Protein AF-A0A974YG45-F1 (afdb_monomer)

Near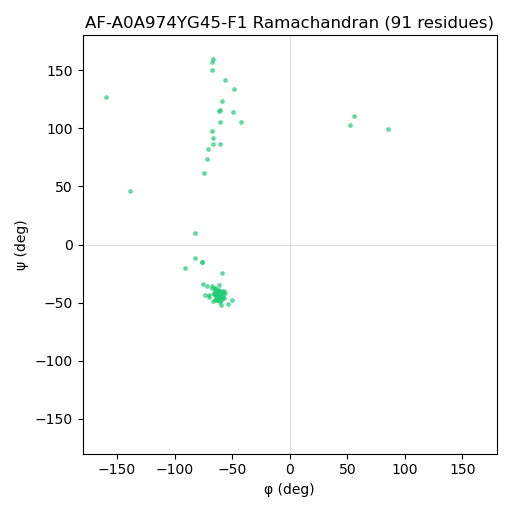est PDB structures (foldseek):
  5lpn-assembly1_B  TM=7.156E-01  e=1.376E+00  Homo sapiens
  5n6x-assembly1_A  TM=6.575E-01  e=1.143E+00  Legionella pneumophila
  6fbv-assembly1_D  TM=6.348E-01  e=1.074E+00  Mycobacterium tuberculosis H37Rv
  4l8i-assembly1_A  TM=7.170E-01  e=4.199E+00  synthetic construct
  4jlr-assembly2_C  TM=8.819E-01  e=6.895E+00  unclassified

Solvent-accessible surface area (backbone atoms only — not comparable to full-atom values): 5692 Å² total; per-residue (Å²): 134,88,79,85,88,79,83,79,76,69,79,76,72,76,81,65,78,76,83,62,62,83,63,52,60,60,51,51,51,51,46,53,51,54,49,51,52,53,52,50,52,46,55,51,55,46,51,55,50,71,74,45,94,65,58,67,73,57,40,54,56,50,45,53,52,51,52,51,53,44,52,62,67,44,48,64,47,55,54,50,50,53,53,50,52,50,53,52,50,64,76,69,109

Sequence (93 aa):
MSTTSGQSVRPALGNTPRVYPPDLQPLLQSILAALADIDFVHESEVAIVRDSDADEWLKQTVIRRLEERHRERRAPYVRQLAAVEERIRALAA

Structure (mmCIF, N/CA/C/O backbone):
data_AF-A0A974YG45-F1
#
_entry.id   AF-A0A974YG45-F1
#
loop_
_atom_site.group_PDB
_atom_site.id
_atom_site.type_symbol
_atom_site.label_atom_id
_atom_site.label_alt_id
_atom_site.label_comp_id
_atom_site.label_asym_id
_atom_site.label_entity_id
_atom_site.label_seq_id
_atom_site.pdbx_PDB_ins_code
_atom_site.Cartn_x
_atom_site.Cartn_y
_atom_site.Cartn_z
_atom_site.occupancy
_atom_site.B_iso_or_equiv
_atom_site.auth_seq_id
_atom_site.auth_comp_id
_atom_site.auth_asym_id
_atom_site.auth_atom_id
_atom_site.pdbx_PDB_model_num
ATOM 1 N N . MET A 1 1 ? 56.626 -32.531 1.196 1.00 37.16 1 MET A N 1
ATOM 2 C CA . MET A 1 1 ? 55.402 -33.241 1.628 1.00 37.16 1 MET A CA 1
ATOM 3 C C . MET A 1 1 ? 54.317 -32.176 1.737 1.00 37.16 1 MET A C 1
ATOM 5 O O . MET A 1 1 ? 54.454 -31.304 2.578 1.00 37.16 1 MET A O 1
ATOM 9 N N . SER A 1 2 ? 53.536 -31.948 0.675 1.00 41.22 2 SER A N 1
ATOM 10 C CA . SER A 1 2 ? 52.164 -32.480 0.484 1.00 41.22 2 SER A CA 1
ATOM 11 C C . SER A 1 2 ? 51.268 -32.090 1.666 1.00 41.22 2 SER A C 1
ATOM 13 O O . SER A 1 2 ? 51.501 -32.562 2.769 1.00 41.22 2 SER A O 1
ATOM 15 N N . THR A 1 3 ? 50.281 -31.207 1.523 1.00 46.12 3 THR A N 1
ATOM 16 C CA . THR A 1 3 ? 49.055 -31.367 0.712 1.00 46.12 3 THR A CA 1
ATOM 17 C C . THR A 1 3 ? 48.451 -29.977 0.413 1.00 46.12 3 THR A C 1
ATOM 19 O O . THR A 1 3 ? 48.482 -29.094 1.259 1.00 46.12 3 THR A O 1
ATOM 22 N N . THR A 1 4 ? 48.183 -29.634 -0.854 1.00 44.16 4 THR A N 1
ATOM 23 C CA . THR A 1 4 ? 46.883 -29.736 -1.562 1.00 44.16 4 THR A CA 1
ATOM 24 C C . THR A 1 4 ? 45.733 -29.062 -0.795 1.00 44.16 4 THR A C 1
ATOM 26 O O . THR A 1 4 ? 45.352 -29.490 0.283 1.00 44.16 4 THR A O 1
ATOM 29 N N . SER A 1 5 ? 45.313 -27.873 -1.221 1.00 44.09 5 SER A N 1
ATOM 30 C CA . SER A 1 5 ? 44.272 -27.640 -2.236 1.00 44.09 5 SER A CA 1
ATOM 31 C C . SER A 1 5 ? 42.871 -27.653 -1.624 1.00 44.09 5 SER A C 1
ATOM 33 O O . SER A 1 5 ? 42.272 -28.691 -1.372 1.00 44.09 5 SER A O 1
ATOM 35 N N . GLY A 1 6 ? 42.369 -26.444 -1.394 1.00 40.72 6 GLY A N 1
ATOM 36 C CA . GLY A 1 6 ? 40.983 -26.138 -1.062 1.00 40.72 6 GLY A CA 1
ATOM 37 C C . GLY A 1 6 ? 40.566 -24.882 -1.817 1.00 40.72 6 GLY A C 1
ATOM 38 O O . GLY A 1 6 ? 40.040 -23.941 -1.230 1.00 40.72 6 GLY A O 1
ATOM 39 N N . GLN A 1 7 ? 40.893 -24.827 -3.112 1.00 44.28 7 GLN A N 1
ATOM 40 C CA . GLN A 1 7 ? 40.388 -23.807 -4.021 1.00 44.28 7 GLN A CA 1
ATOM 41 C C . GLN A 1 7 ? 38.884 -24.045 -4.162 1.00 44.28 7 GLN A C 1
ATOM 43 O O . GLN A 1 7 ? 38.429 -24.855 -4.964 1.00 44.28 7 GLN A O 1
ATOM 48 N N . SER A 1 8 ? 38.119 -23.379 -3.300 1.00 42.00 8 SER A N 1
ATOM 49 C CA . SER A 1 8 ? 36.665 -23.349 -3.356 1.00 42.00 8 SER A CA 1
ATOM 50 C C . SER A 1 8 ? 36.268 -22.509 -4.566 1.00 42.00 8 SER A C 1
ATOM 52 O O . SER A 1 8 ? 36.038 -21.302 -4.478 1.00 42.00 8 SER A O 1
ATOM 54 N N . VAL A 1 9 ? 36.275 -23.146 -5.737 1.00 47.41 9 VAL A N 1
ATOM 55 C CA . VAL A 1 9 ? 35.661 -22.625 -6.956 1.00 47.41 9 VAL A CA 1
ATOM 56 C C . VAL A 1 9 ? 34.159 -22.614 -6.696 1.00 47.41 9 VAL A C 1
ATOM 58 O O . VAL A 1 9 ? 33.441 -23.571 -6.975 1.00 47.41 9 VAL A O 1
ATOM 61 N N . ARG A 1 10 ? 33.672 -21.526 -6.090 1.00 56.34 10 ARG A N 1
ATOM 62 C CA . ARG A 1 10 ? 32.249 -21.195 -6.164 1.00 56.34 10 ARG A CA 1
ATOM 63 C C . ARG A 1 10 ? 31.960 -21.060 -7.658 1.00 56.34 10 ARG A C 1
ATOM 65 O O . ARG A 1 10 ? 32.656 -20.273 -8.307 1.00 56.34 10 ARG A O 1
ATOM 72 N N . PRO A 1 11 ? 31.003 -21.807 -8.232 1.00 44.53 11 PRO A N 1
ATOM 73 C CA . PRO A 1 11 ? 30.617 -21.541 -9.600 1.00 44.53 11 PRO A CA 1
ATOM 74 C C . PRO A 1 11 ? 30.100 -20.106 -9.594 1.00 44.53 11 PRO A C 1
ATOM 76 O O . PRO A 1 11 ? 29.144 -19.784 -8.884 1.00 44.53 11 PRO A O 1
ATOM 79 N N . ALA A 1 12 ? 30.793 -19.227 -10.315 1.00 51.22 12 ALA A N 1
ATOM 80 C CA . ALA A 1 12 ? 30.248 -17.950 -10.717 1.00 51.22 12 ALA A CA 1
ATOM 81 C C . ALA A 1 12 ? 29.030 -18.286 -11.579 1.00 51.22 12 ALA A C 1
ATOM 83 O O . ALA A 1 12 ? 29.142 -18.474 -12.788 1.00 51.22 12 ALA A O 1
ATOM 84 N N . LEU A 1 13 ? 27.883 -18.476 -10.921 1.00 51.81 13 LEU A N 1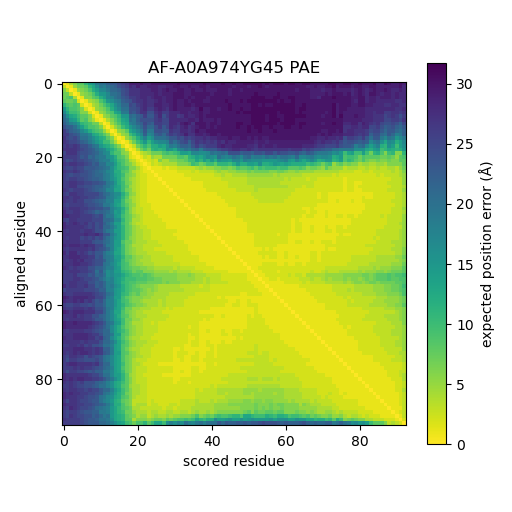
ATOM 85 C CA . LEU A 1 13 ? 26.577 -18.497 -11.554 1.00 51.81 13 LEU A CA 1
ATOM 86 C C . LEU A 1 13 ? 26.554 -17.250 -12.424 1.00 51.81 13 LEU A C 1
ATOM 88 O O . LEU A 1 13 ? 26.732 -16.147 -11.908 1.00 51.81 13 LEU A O 1
ATOM 92 N N . GLY A 1 14 ? 26.502 -17.475 -13.735 1.00 43.31 14 GLY A N 1
ATOM 93 C CA . GLY A 1 14 ? 26.855 -16.508 -14.757 1.00 43.31 14 GLY A CA 1
ATOM 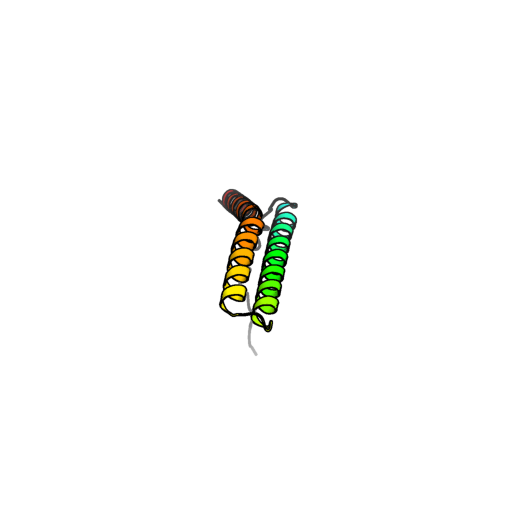94 C C . GLY A 1 14 ? 26.325 -15.120 -14.440 1.00 43.31 14 GLY A C 1
ATOM 95 O O . GLY A 1 14 ? 25.145 -14.837 -14.615 1.00 43.31 14 GLY A O 1
ATOM 96 N N . ASN A 1 15 ? 27.233 -14.238 -14.028 1.00 50.94 15 ASN A N 1
ATOM 97 C CA . ASN A 1 15 ? 27.020 -12.804 -14.078 1.00 50.94 15 ASN A CA 1
ATOM 98 C C . ASN A 1 15 ? 27.154 -12.374 -15.542 1.00 50.94 15 ASN A C 1
ATOM 100 O O . ASN A 1 15 ? 28.058 -11.626 -15.905 1.00 50.94 15 ASN A O 1
ATOM 104 N N . THR A 1 16 ? 26.289 -12.896 -16.414 1.00 50.69 16 THR A N 1
ATOM 105 C CA . THR A 1 16 ? 25.943 -12.151 -17.617 1.00 50.69 16 THR A CA 1
ATOM 106 C C . THR A 1 16 ? 25.310 -10.870 -17.093 1.00 50.69 16 THR A C 1
ATOM 108 O O . THR A 1 16 ? 24.276 -10.974 -16.422 1.00 50.69 16 THR A O 1
ATOM 111 N N . PRO A 1 17 ? 25.909 -9.685 -17.309 1.00 52.88 17 PRO A N 1
ATOM 112 C CA . PRO A 1 17 ? 25.240 -8.448 -16.972 1.00 52.88 17 PRO A CA 1
ATOM 113 C C . PRO A 1 17 ? 23.989 -8.462 -17.833 1.00 52.88 17 PRO A C 1
ATOM 115 O O . PRO A 1 17 ? 24.064 -8.352 -19.055 1.00 52.88 17 PRO A O 1
ATOM 118 N N . ARG A 1 18 ? 22.841 -8.729 -17.219 1.00 57.03 18 ARG A N 1
ATOM 119 C CA . ARG A 1 18 ? 21.569 -8.613 -17.907 1.00 57.03 18 ARG A CA 1
ATOM 120 C C . ARG A 1 18 ? 21.448 -7.117 -18.132 1.00 57.03 18 ARG A C 1
ATOM 122 O O . ARG A 1 18 ? 21.211 -6.376 -17.181 1.00 57.03 18 ARG A O 1
ATOM 129 N N . VAL A 1 19 ? 21.811 -6.675 -19.337 1.00 63.47 19 VAL A N 1
ATOM 130 C CA . VAL A 1 19 ? 21.854 -5.262 -19.723 1.00 63.47 19 VAL A CA 1
ATOM 131 C C . VAL A 1 19 ? 20.408 -4.805 -19.835 1.00 63.47 19 VAL A C 1
ATOM 133 O O . VAL A 1 19 ? 19.832 -4.698 -20.912 1.00 63.47 19 VAL A O 1
ATOM 136 N N . TYR A 1 20 ? 19.770 -4.639 -18.683 1.00 66.06 20 TYR A N 1
ATOM 137 C CA . TYR A 1 20 ? 18.486 -3.991 -18.603 1.00 66.06 20 TYR A CA 1
ATOM 138 C C . TYR A 1 20 ? 18.678 -2.520 -18.964 1.00 66.06 20 TYR A C 1
ATOM 140 O O . TYR A 1 20 ? 19.742 -1.954 -18.694 1.00 66.06 20 TYR A O 1
ATOM 148 N N . PRO A 1 21 ? 17.655 -1.878 -19.544 1.00 77.94 21 PRO A N 1
ATOM 149 C CA . PRO A 1 21 ? 17.647 -0.435 -19.683 1.00 77.94 21 PRO A CA 1
ATOM 150 C C . PRO A 1 21 ? 18.003 0.211 -18.336 1.00 77.94 21 PRO A C 1
ATOM 152 O O . PRO A 1 21 ? 17.445 -0.207 -17.315 1.00 77.94 21 PRO A O 1
ATOM 155 N N . PRO A 1 22 ? 18.905 1.207 -18.312 1.00 79.12 22 PRO A N 1
ATOM 156 C CA . PRO A 1 22 ? 19.401 1.796 -17.066 1.00 79.12 22 PRO A CA 1
ATOM 157 C C . PRO A 1 22 ? 18.273 2.387 -16.208 1.00 79.12 22 PRO A C 1
ATOM 159 O O . PRO A 1 22 ? 18.375 2.414 -14.986 1.00 79.12 22 PRO A O 1
ATOM 162 N N . ASP A 1 23 ? 17.160 2.765 -16.837 1.00 84.00 23 ASP A N 1
ATOM 163 C CA . ASP A 1 23 ? 15.995 3.358 -16.178 1.00 84.00 23 ASP A CA 1
ATOM 164 C C . ASP A 1 23 ? 15.050 2.320 -15.552 1.00 84.00 23 ASP A C 1
ATOM 166 O O . ASP A 1 23 ? 14.160 2.669 -14.776 1.00 84.00 23 ASP A O 1
ATOM 170 N N . LEU A 1 24 ? 15.224 1.030 -15.863 1.00 87.62 24 LEU A N 1
ATOM 171 C CA . LEU A 1 24 ? 14.309 -0.024 -15.424 1.00 87.62 24 LEU A CA 1
ATOM 172 C C . LEU A 1 24 ? 14.407 -0.284 -13.919 1.00 87.62 24 LEU A C 1
ATOM 174 O O . LEU A 1 24 ? 13.388 -0.431 -13.246 1.00 87.62 24 LEU A O 1
ATOM 178 N N . GLN A 1 25 ? 15.631 -0.334 -13.392 1.00 87.56 25 GLN A N 1
ATOM 179 C CA . GLN A 1 25 ? 15.862 -0.549 -11.968 1.00 87.56 25 GLN A CA 1
ATOM 180 C C . GLN A 1 25 ? 15.366 0.642 -11.123 1.00 87.56 25 GLN A C 1
ATOM 182 O O . GLN A 1 25 ? 14.613 0.392 -10.181 1.00 87.56 25 GLN A O 1
ATOM 187 N N . PRO A 1 26 ? 15.693 1.912 -11.444 1.00 91.94 26 PRO A N 1
ATOM 188 C CA . PRO A 1 26 ? 15.120 3.070 -10.756 1.00 91.94 26 PRO A CA 1
ATOM 189 C C . PRO A 1 26 ? 13.588 3.107 -10.794 1.00 91.94 26 PRO A C 1
ATOM 191 O O . PRO A 1 26 ? 12.959 3.372 -9.770 1.00 91.94 26 PRO A O 1
ATOM 194 N N . LEU A 1 27 ? 12.978 2.786 -11.941 1.00 93.12 27 LEU A N 1
ATOM 195 C CA . LEU A 1 27 ? 11.521 2.731 -12.079 1.00 93.12 27 LEU A CA 1
ATOM 196 C C . LEU A 1 27 ? 10.901 1.668 -11.163 1.00 93.12 27 LEU A C 1
ATOM 198 O O . LEU A 1 27 ? 9.949 1.960 -10.441 1.00 93.12 27 LEU A O 1
ATOM 202 N N . LEU A 1 28 ? 11.455 0.452 -11.158 1.00 94.25 28 LEU A N 1
ATOM 203 C CA . LEU A 1 28 ? 10.984 -0.626 -10.290 1.00 94.25 28 LEU A CA 1
ATOM 204 C C . LEU A 1 28 ? 11.071 -0.228 -8.812 1.00 94.25 28 LEU A C 1
ATOM 206 O O . LEU A 1 28 ? 10.108 -0.404 -8.071 1.00 94.25 28 LEU A O 1
ATOM 210 N N . GLN A 1 29 ? 12.200 0.348 -8.390 1.00 94.56 29 GLN A N 1
ATOM 211 C CA . GLN A 1 29 ? 12.379 0.802 -7.010 1.00 94.56 29 GLN A CA 1
ATOM 212 C C . GLN A 1 29 ? 11.387 1.906 -6.635 1.00 94.56 29 GLN A C 1
ATOM 214 O O . GLN A 1 29 ? 10.826 1.867 -5.545 1.00 94.56 29 GLN A O 1
ATOM 219 N N . SER A 1 30 ? 11.109 2.849 -7.539 1.00 96.94 30 SER A N 1
ATOM 220 C CA . SER A 1 30 ? 10.108 3.895 -7.306 1.00 96.94 30 SER A CA 1
ATOM 221 C C . SER A 1 30 ? 8.700 3.321 -7.110 1.00 96.94 30 SER A C 1
ATOM 223 O O . SER A 1 30 ? 8.004 3.724 -6.178 1.00 96.94 30 SER A O 1
ATOM 225 N N . ILE A 1 31 ? 8.295 2.346 -7.932 1.00 97.50 31 ILE A N 1
ATOM 226 C CA . ILE A 1 31 ? 6.987 1.683 -7.809 1.00 97.50 31 ILE A CA 1
ATOM 227 C C . ILE A 1 31 ? 6.891 0.916 -6.486 1.00 97.50 31 ILE A C 1
ATOM 229 O O . ILE A 1 31 ? 5.890 1.031 -5.779 1.00 97.50 31 ILE A O 1
ATOM 233 N N . LEU A 1 32 ? 7.928 0.153 -6.133 1.00 97.62 32 LEU A N 1
ATOM 234 C CA . LEU A 1 32 ? 7.964 -0.616 -4.888 1.00 97.62 32 LEU A CA 1
ATOM 235 C C . LEU A 1 32 ? 7.965 0.292 -3.653 1.00 97.62 32 LEU A C 1
ATOM 237 O O . LEU A 1 32 ? 7.252 0.005 -2.696 1.00 97.62 32 LEU A O 1
ATOM 241 N N . ALA A 1 33 ? 8.704 1.403 -3.685 1.00 98.25 33 ALA A N 1
ATOM 242 C CA . ALA A 1 33 ? 8.708 2.386 -2.606 1.00 98.25 33 ALA A CA 1
ATOM 243 C C . ALA A 1 33 ? 7.325 3.027 -2.419 1.00 98.25 33 ALA A C 1
ATOM 245 O O . ALA A 1 33 ? 6.851 3.138 -1.293 1.00 98.25 33 ALA A O 1
ATOM 246 N N . ALA A 1 34 ? 6.646 3.390 -3.513 1.00 98.31 34 ALA A N 1
ATOM 247 C CA . ALA A 1 34 ? 5.289 3.929 -3.447 1.00 98.31 34 ALA A CA 1
ATOM 248 C C . ALA A 1 34 ? 4.284 2.910 -2.882 1.00 98.31 34 ALA A C 1
ATOM 250 O O . ALA A 1 34 ? 3.422 3.273 -2.085 1.00 98.31 34 ALA A O 1
ATOM 251 N N . LEU A 1 35 ? 4.400 1.632 -3.262 1.00 98.44 35 LEU A N 1
ATOM 252 C CA . LEU A 1 35 ? 3.578 0.557 -2.697 1.00 98.44 35 LEU A CA 1
ATOM 253 C C . LEU A 1 35 ? 3.829 0.383 -1.195 1.00 98.44 35 LEU A C 1
ATOM 255 O O . LEU A 1 35 ? 2.869 0.321 -0.434 1.00 98.44 35 LEU A O 1
ATOM 259 N N . ALA A 1 36 ? 5.094 0.363 -0.772 1.00 98.31 36 ALA A N 1
ATOM 260 C CA . ALA A 1 36 ? 5.461 0.225 0.633 1.00 98.31 36 ALA A CA 1
ATOM 261 C C . ALA A 1 36 ? 4.941 1.391 1.490 1.00 98.31 36 ALA A C 1
ATOM 263 O O . ALA A 1 36 ? 4.437 1.158 2.584 1.00 98.31 36 ALA A O 1
ATOM 264 N N . ASP A 1 37 ? 5.005 2.627 0.986 1.00 98.56 37 ASP A N 1
ATOM 265 C CA . ASP A 1 37 ? 4.440 3.798 1.669 1.00 98.56 37 ASP A CA 1
ATOM 266 C C . ASP A 1 37 ? 2.914 3.682 1.831 1.00 98.56 37 ASP A C 1
ATOM 268 O O . ASP A 1 37 ? 2.373 3.891 2.917 1.00 98.56 37 ASP A O 1
ATOM 272 N N . ILE A 1 38 ? 2.206 3.275 0.771 1.00 98.31 38 ILE A N 1
ATOM 273 C CA . ILE A 1 38 ? 0.751 3.062 0.811 1.00 98.31 38 ILE A CA 1
ATOM 274 C C . ILE A 1 38 ? 0.374 1.968 1.817 1.00 98.31 38 ILE A C 1
ATOM 276 O O . ILE A 1 38 ? -0.578 2.155 2.581 1.00 98.31 38 ILE A O 1
ATOM 280 N N . ASP A 1 39 ? 1.099 0.849 1.803 1.00 98.62 39 ASP A N 1
ATOM 281 C CA . ASP A 1 39 ? 0.870 -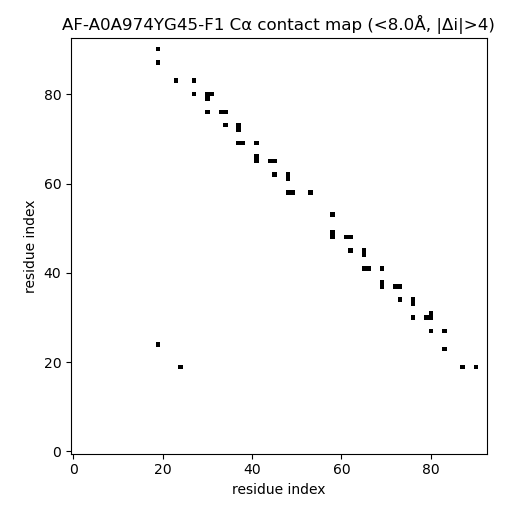0.287 2.695 1.00 98.62 39 ASP A CA 1
ATOM 282 C C . ASP A 1 39 ? 1.132 0.126 4.161 1.00 98.62 39 ASP A C 1
ATOM 284 O O . ASP A 1 39 ? 0.268 -0.071 5.016 1.00 98.62 39 ASP A O 1
ATOM 288 N N . PHE A 1 40 ? 2.235 0.832 4.434 1.00 98.62 40 PHE A N 1
ATOM 289 C CA . PHE A 1 40 ? 2.574 1.331 5.772 1.00 98.62 40 PHE A CA 1
ATOM 290 C C . PHE A 1 40 ? 1.540 2.321 6.329 1.00 98.62 40 PHE A C 1
ATOM 292 O O . PHE A 1 40 ? 1.133 2.224 7.492 1.00 98.62 40 PHE A O 1
ATOM 299 N N . VAL A 1 41 ? 1.089 3.276 5.508 1.00 98.38 41 VAL A N 1
ATOM 300 C CA . VAL A 1 41 ? 0.061 4.245 5.916 1.00 98.38 41 VAL A CA 1
ATOM 301 C C . VAL A 1 41 ? -1.246 3.532 6.250 1.00 98.38 41 VAL A C 1
ATOM 303 O O . VAL A 1 41 ? -1.854 3.841 7.272 1.00 98.38 41 VAL A O 1
ATOM 306 N N . HIS A 1 42 ? -1.670 2.564 5.435 1.00 98.56 42 HIS A N 1
ATOM 307 C CA . HIS A 1 42 ? -2.896 1.812 5.695 1.00 98.56 42 HIS A CA 1
ATOM 308 C C . HIS A 1 42 ? -2.820 1.012 7.001 1.00 98.56 42 HIS A C 1
ATOM 310 O O . HIS A 1 42 ? -3.736 1.097 7.820 1.00 98.56 42 HIS A O 1
ATOM 316 N N . GLU A 1 43 ? -1.727 0.278 7.222 1.00 98.69 43 GLU A N 1
ATOM 317 C CA . GLU A 1 43 ? -1.511 -0.481 8.459 1.00 98.69 43 GLU A CA 1
ATOM 318 C C . GLU A 1 43 ? -1.555 0.431 9.690 1.00 98.69 43 GLU A C 1
ATOM 320 O O . GLU A 1 43 ? -2.206 0.106 10.686 1.00 98.69 43 GLU A O 1
ATOM 325 N N . SER A 1 44 ? -0.937 1.609 9.586 1.00 98.50 44 SER A N 1
ATOM 326 C CA . SER A 1 44 ? -0.942 2.623 10.642 1.00 98.50 44 SER A CA 1
ATOM 327 C C . SER A 1 44 ? -2.349 3.173 10.910 1.00 98.50 44 SER A C 1
ATOM 329 O O . SER A 1 44 ? -2.778 3.227 12.061 1.00 98.50 44 SER A O 1
ATOM 331 N N . GLU A 1 45 ? -3.100 3.545 9.867 1.00 98.31 45 GLU A N 1
ATOM 332 C CA . GLU A 1 45 ? -4.481 4.035 9.992 1.00 98.31 45 GLU A CA 1
ATOM 333 C C . GLU A 1 45 ? -5.397 2.971 10.632 1.00 98.31 45 GLU A C 1
ATOM 335 O O . GLU A 1 45 ? -6.191 3.285 11.521 1.00 98.31 45 GLU A O 1
ATOM 340 N N . VAL A 1 46 ? -5.263 1.699 10.239 1.00 98.50 46 VAL A N 1
ATOM 341 C CA . VAL A 1 46 ? -6.031 0.587 10.827 1.00 98.50 46 VAL A CA 1
ATOM 342 C C . VAL A 1 46 ? -5.659 0.362 12.291 1.00 98.50 46 VAL A C 1
ATOM 344 O O . VAL A 1 46 ? -6.552 0.155 13.115 1.00 98.50 46 VAL A O 1
ATOM 347 N N . ALA A 1 47 ? -4.369 0.411 12.635 1.00 98.50 47 ALA A N 1
ATOM 348 C CA . ALA A 1 47 ? -3.909 0.263 14.013 1.00 98.50 47 ALA A CA 1
ATOM 349 C C . ALA A 1 47 ? -4.495 1.352 14.926 1.00 98.50 47 ALA A C 1
ATOM 351 O O . ALA A 1 47 ? -5.039 1.029 15.980 1.00 98.50 47 ALA A O 1
ATOM 352 N N . ILE A 1 48 ? -4.484 2.613 14.478 1.00 98.44 48 ILE A N 1
ATOM 353 C CA . ILE A 1 48 ? -5.072 3.748 15.208 1.00 98.44 48 ILE A CA 1
ATOM 354 C C . ILE A 1 48 ? -6.569 3.529 15.463 1.00 98.44 48 ILE A C 1
ATOM 356 O O . ILE A 1 48 ? -7.055 3.745 16.571 1.00 98.44 48 ILE A O 1
ATOM 360 N N . VAL A 1 49 ? -7.322 3.081 14.453 1.00 98.31 49 VAL A N 1
ATOM 361 C CA . VAL A 1 49 ? -8.764 2.836 14.614 1.00 98.31 49 VAL A CA 1
ATOM 362 C C . VAL A 1 49 ? -9.026 1.694 15.594 1.00 98.31 49 VAL A C 1
ATOM 364 O O . VAL A 1 49 ? -9.925 1.801 16.432 1.00 98.31 49 VAL A O 1
ATOM 367 N N . ARG A 1 50 ? -8.241 0.614 15.522 1.00 97.69 50 ARG A N 1
ATOM 368 C CA . ARG A 1 50 ? -8.381 -0.537 16.426 1.00 97.69 50 ARG A CA 1
ATOM 369 C C . ARG A 1 50 ? -8.133 -0.163 17.886 1.00 97.69 50 ARG A C 1
ATOM 371 O O . ARG A 1 50 ? -8.890 -0.623 18.739 1.00 97.69 50 ARG A O 1
ATOM 378 N N . ASP A 1 51 ? -7.136 0.680 18.137 1.00 98.12 51 ASP A N 1
ATOM 379 C CA . ASP A 1 51 ? -6.731 1.121 19.478 1.00 98.12 51 ASP A CA 1
ATOM 380 C C . ASP A 1 51 ? -7.668 2.174 20.103 1.00 98.12 51 ASP A C 1
ATOM 382 O O . ASP A 1 51 ? -7.640 2.400 21.304 1.00 98.12 51 ASP A O 1
ATOM 386 N N . SER A 1 52 ? -8.538 2.809 19.310 1.00 97.44 52 SER A N 1
ATOM 387 C CA . SER A 1 52 ? -9.461 3.838 19.816 1.00 97.44 52 SER A CA 1
ATOM 388 C C . SER A 1 52 ? -10.535 3.298 20.779 1.00 97.44 52 SER A C 1
ATOM 390 O O . SER A 1 52 ? -10.911 2.132 20.714 1.00 97.44 52 SER A O 1
ATOM 392 N N . ASP A 1 53 ? -11.136 4.164 21.600 1.00 97.75 53 ASP A N 1
ATOM 393 C CA . ASP A 1 53 ? -12.258 3.805 22.494 1.00 97.75 53 ASP A CA 1
ATOM 394 C C . ASP A 1 53 ? -13.637 3.794 21.797 1.00 97.75 53 ASP A C 1
ATOM 396 O O . ASP A 1 53 ? -14.680 3.735 22.447 1.00 97.75 53 ASP A O 1
ATOM 400 N N . ALA A 1 54 ? -13.674 3.892 20.464 1.00 96.62 54 ALA A N 1
ATOM 401 C CA . ALA A 1 54 ? -14.920 3.919 19.704 1.00 96.62 54 ALA A CA 1
ATOM 402 C C . ALA A 1 54 ? -15.672 2.577 19.757 1.00 96.62 54 ALA A C 1
ATOM 404 O O . ALA A 1 54 ? -15.074 1.511 19.916 1.00 96.62 54 ALA A O 1
ATOM 405 N N . ASP A 1 55 ? -16.985 2.623 19.525 1.00 97.94 55 ASP A N 1
ATOM 406 C CA . ASP A 1 55 ? -17.794 1.413 19.401 1.00 97.94 55 ASP A CA 1
ATOM 407 C C . ASP A 1 55 ? -17.261 0.479 18.305 1.00 97.94 55 ASP A C 1
ATOM 409 O O . ASP A 1 55 ? -16.906 0.911 17.203 1.00 97.94 55 ASP A O 1
ATOM 413 N N . GLU A 1 56 ? -17.307 -0.828 18.561 1.00 97.38 56 GLU A N 1
ATOM 414 C CA . GLU A 1 56 ? -16.764 -1.835 17.642 1.00 97.38 56 GLU A CA 1
ATOM 415 C C . GLU A 1 56 ? -17.420 -1.778 16.251 1.00 97.38 56 GLU A C 1
ATOM 417 O O . GLU A 1 56 ? -16.742 -1.852 15.228 1.00 97.38 56 GLU A O 1
ATOM 422 N N . TRP A 1 57 ? -18.737 -1.556 16.181 1.00 97.31 57 TRP A N 1
ATOM 423 C CA . TRP A 1 57 ? -19.446 -1.425 14.900 1.00 97.31 57 TRP A CA 1
ATOM 424 C C . TRP A 1 57 ? -18.938 -0.227 14.075 1.00 97.31 57 TRP A C 1
ATOM 426 O O . TRP A 1 57 ? -18.855 -0.292 12.841 1.00 97.31 57 TRP A O 1
ATOM 436 N N . LEU A 1 58 ? -18.566 0.863 14.753 1.00 97.81 58 LEU A N 1
ATOM 437 C CA . LEU A 1 58 ? -18.032 2.063 14.126 1.00 97.81 58 LEU A CA 1
ATOM 438 C C . LEU A 1 58 ? -16.596 1.820 13.654 1.00 97.81 58 LEU A C 1
ATOM 440 O O . LEU A 1 58 ? -16.282 2.144 12.506 1.00 97.81 58 LEU A O 1
ATOM 444 N N . LYS A 1 59 ? -15.759 1.170 14.476 1.00 98.31 59 LYS A N 1
ATOM 445 C CA . LYS A 1 59 ? -14.404 0.746 14.085 1.00 98.31 59 LYS A CA 1
ATOM 446 C C . LYS A 1 59 ? -14.428 -0.084 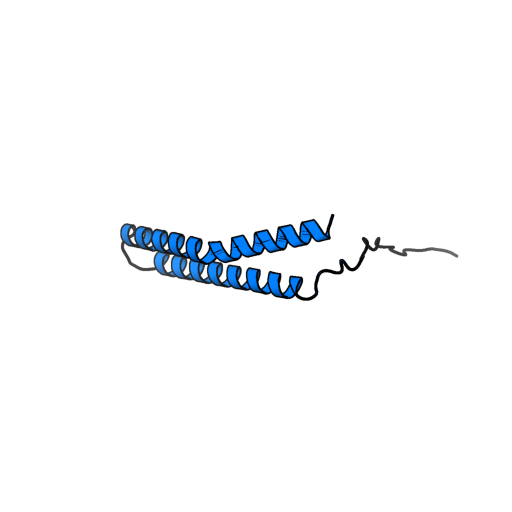12.808 1.00 98.31 59 LYS A C 1
ATOM 448 O O . LYS A 1 59 ? -13.749 0.263 11.845 1.00 98.31 59 LYS A O 1
ATOM 453 N N . GLN A 1 60 ? -15.264 -1.122 12.756 1.00 98.25 60 GLN A N 1
ATOM 454 C CA . GLN A 1 60 ? -15.377 -1.992 11.581 1.00 98.25 60 GLN A CA 1
ATOM 455 C C . GLN A 1 60 ? -15.837 -1.228 10.334 1.00 98.25 60 GLN A C 1
ATOM 457 O O . GLN A 1 60 ? -15.323 -1.437 9.234 1.00 98.25 60 GLN A O 1
ATOM 462 N N . THR A 1 61 ? -16.766 -0.283 10.500 1.00 98.19 61 THR A N 1
ATOM 463 C CA . THR A 1 61 ? -17.229 0.565 9.393 1.00 98.19 61 THR A CA 1
ATOM 464 C C . THR A 1 61 ? -16.099 1.425 8.829 1.00 98.19 61 THR A C 1
ATOM 466 O O . THR A 1 61 ? -15.980 1.555 7.608 1.00 98.19 61 THR A O 1
ATOM 469 N N . VAL A 1 62 ? -15.271 2.008 9.698 1.00 98.38 62 VAL A N 1
ATOM 470 C CA . VAL A 1 62 ? -14.124 2.828 9.293 1.00 98.38 62 VAL A CA 1
ATOM 471 C C . VAL A 1 62 ? -13.030 1.966 8.665 1.00 98.38 62 VAL A C 1
ATOM 473 O O . VAL A 1 62 ? -12.554 2.313 7.587 1.00 98.38 62 VAL A O 1
ATOM 476 N N . ILE A 1 63 ? -12.686 0.820 9.262 1.00 98.56 63 ILE A N 1
ATOM 477 C CA . ILE A 1 63 ? -11.672 -0.106 8.730 1.00 98.56 63 ILE A CA 1
ATOM 478 C C . ILE A 1 63 ? -12.028 -0.544 7.308 1.00 98.56 63 ILE A C 1
ATOM 480 O O . ILE A 1 63 ? -11.191 -0.432 6.418 1.00 98.56 63 ILE A O 1
ATOM 484 N N . ARG A 1 64 ? -13.285 -0.918 7.041 1.00 98.56 64 ARG A N 1
ATOM 485 C CA . ARG A 1 64 ? -13.721 -1.278 5.682 1.00 98.56 64 ARG A CA 1
ATOM 486 C C . ARG A 1 64 ? -13.488 -0.153 4.666 1.00 98.56 64 ARG A C 1
ATOM 488 O O . ARG A 1 64 ? -13.062 -0.407 3.543 1.00 98.56 64 ARG A O 1
ATOM 495 N N . ARG A 1 65 ? -13.736 1.104 5.054 1.00 98.38 65 ARG A N 1
ATOM 496 C CA . ARG A 1 65 ? -13.463 2.264 4.184 1.00 98.38 65 ARG A CA 1
ATOM 497 C C . ARG A 1 65 ? -11.964 2.463 3.957 1.00 98.38 65 ARG A C 1
ATOM 499 O O . ARG A 1 65 ? -11.558 2.822 2.854 1.00 98.38 65 ARG A O 1
ATOM 506 N N . LEU A 1 66 ? -11.139 2.225 4.979 1.00 98.56 66 LEU A N 1
ATOM 507 C CA . LEU A 1 66 ? -9.680 2.265 4.851 1.00 98.56 66 LEU A CA 1
ATOM 508 C C . LEU A 1 66 ? -9.172 1.175 3.899 1.00 98.56 66 LEU A C 1
ATOM 510 O O . LEU A 1 66 ? -8.304 1.457 3.079 1.00 98.56 66 LEU A O 1
ATOM 514 N N . GLU A 1 67 ? -9.737 -0.032 3.951 1.00 98.56 67 GLU A N 1
ATOM 515 C CA . GLU A 1 67 ? -9.415 -1.135 3.033 1.00 98.56 67 GLU A CA 1
ATOM 516 C C . GLU A 1 67 ? -9.813 -0.827 1.582 1.00 98.56 67 GLU A C 1
ATOM 518 O O . GLU A 1 67 ? -9.069 -1.127 0.648 1.00 98.56 67 GLU A O 1
ATOM 523 N N . GLU A 1 68 ? -10.986 -0.225 1.363 1.00 98.56 68 GLU A N 1
ATOM 524 C CA . GLU A 1 68 ? -11.421 0.238 0.037 1.00 98.56 68 GLU A CA 1
ATOM 525 C C . GLU A 1 68 ? -10.446 1.274 -0.529 1.00 98.56 68 GLU A C 1
ATOM 527 O O . GLU A 1 68 ? -9.888 1.078 -1.613 1.00 98.56 68 GLU A O 1
ATOM 532 N N . ARG A 1 69 ? -10.149 2.319 0.249 1.00 98.38 69 ARG A N 1
ATOM 533 C CA . ARG A 1 69 ? -9.198 3.370 -0.134 1.00 98.38 69 ARG A CA 1
ATOM 534 C C . ARG A 1 69 ? -7.794 2.817 -0.383 1.00 98.38 69 ARG A C 1
ATOM 536 O O . ARG A 1 69 ? -7.122 3.253 -1.317 1.00 98.38 69 ARG A O 1
ATOM 543 N N . HIS A 1 70 ? -7.329 1.877 0.439 1.00 98.50 70 HIS A N 1
ATOM 544 C CA . HIS A 1 70 ? -6.031 1.221 0.262 1.00 98.50 70 HIS A CA 1
ATOM 545 C C . HIS A 1 70 ? -5.967 0.482 -1.073 1.00 98.50 70 HIS A C 1
ATOM 547 O O . HIS A 1 70 ? -5.058 0.738 -1.866 1.00 98.50 70 HIS A O 1
ATOM 553 N N . ARG A 1 71 ? -6.978 -0.340 -1.386 1.00 98.44 71 ARG A N 1
ATOM 554 C CA . ARG A 1 71 ? -7.070 -1.044 -2.674 1.00 98.44 71 ARG A CA 1
ATOM 555 C C . ARG A 1 71 ? -7.065 -0.083 -3.859 1.00 98.44 71 ARG A C 1
ATOM 557 O O . ARG A 1 71 ? -6.329 -0.313 -4.820 1.00 98.44 71 ARG A O 1
ATOM 564 N N . GLU A 1 72 ? -7.837 0.997 -3.788 1.00 98.38 72 GLU A N 1
ATOM 565 C CA . GLU A 1 72 ? -7.898 2.017 -4.841 1.00 98.38 72 GLU A CA 1
ATOM 566 C C . GLU A 1 72 ? -6.544 2.698 -5.069 1.00 98.38 72 GLU A C 1
ATOM 568 O O . GLU A 1 72 ? -6.089 2.804 -6.211 1.00 98.38 72 GLU A O 1
ATOM 573 N N . ARG A 1 73 ? -5.863 3.102 -3.988 1.00 98.12 73 ARG A N 1
ATOM 574 C CA . ARG A 1 73 ? -4.535 3.734 -4.052 1.00 98.12 73 ARG A CA 1
ATOM 575 C C . ARG A 1 73 ? -3.467 2.782 -4.584 1.00 98.12 73 ARG A C 1
ATOM 577 O O . ARG A 1 73 ? -2.596 3.210 -5.336 1.00 98.12 73 ARG A O 1
ATOM 584 N N . ARG A 1 74 ? -3.537 1.498 -4.224 1.00 98.19 74 ARG A N 1
ATOM 585 C CA . ARG A 1 74 ? -2.555 0.470 -4.599 1.00 98.19 74 ARG A CA 1
ATOM 586 C C . ARG A 1 74 ? -2.697 0.018 -6.057 1.00 98.19 74 ARG A C 1
ATOM 588 O O . ARG A 1 74 ? -1.700 -0.267 -6.722 1.00 98.19 74 ARG A O 1
ATOM 595 N N . ALA A 1 75 ? -3.923 -0.012 -6.583 1.00 98.31 75 ALA A N 1
ATOM 596 C CA . ALA A 1 75 ? -4.249 -0.522 -7.917 1.00 98.31 75 ALA A CA 1
ATOM 597 C C . ALA A 1 75 ? -3.394 0.027 -9.085 1.00 98.31 75 ALA A C 1
ATOM 599 O O . ALA A 1 75 ? -2.935 -0.783 -9.896 1.00 98.31 75 ALA A O 1
ATOM 600 N N . PRO A 1 76 ? -3.157 1.348 -9.237 1.00 98.31 76 PRO A N 1
ATOM 601 C CA . PRO A 1 76 ? -2.336 1.856 -10.337 1.00 98.31 76 PRO A CA 1
ATOM 602 C C . PRO A 1 76 ? -0.889 1.351 -10.284 1.00 98.31 76 PRO A C 1
ATOM 604 O O . PRO A 1 76 ? -0.350 0.972 -11.322 1.00 98.31 76 PRO A O 1
ATOM 607 N N . TYR A 1 77 ? -0.283 1.282 -9.100 1.00 98.06 77 TYR A N 1
ATOM 608 C CA . TYR A 1 77 ? 1.101 0.835 -8.933 1.00 98.06 77 TYR A CA 1
ATOM 609 C C . TYR A 1 77 ? 1.253 -0.668 -9.161 1.00 98.06 77 TYR A C 1
ATOM 611 O O . TYR A 1 77 ? 2.221 -1.093 -9.782 1.00 98.06 77 TYR A O 1
ATOM 619 N N . VAL A 1 78 ? 0.261 -1.472 -8.765 1.00 98.00 78 VAL A N 1
ATOM 620 C CA . VAL A 1 78 ? 0.230 -2.911 -9.084 1.00 98.00 78 VAL A CA 1
ATOM 621 C C . VAL A 1 78 ? 0.177 -3.140 -10.596 1.00 98.00 78 VAL A C 1
ATOM 623 O O . VAL A 1 78 ? 0.898 -3.990 -11.115 1.00 98.00 78 VAL A O 1
ATOM 626 N N . ARG A 1 79 ? -0.623 -2.355 -11.333 1.00 98.06 79 ARG A N 1
ATOM 627 C CA . ARG A 1 79 ? -0.651 -2.434 -12.804 1.00 98.06 79 ARG A CA 1
ATOM 628 C C . ARG A 1 79 ? 0.687 -2.037 -13.430 1.00 98.06 79 ARG A C 1
ATOM 630 O O . ARG A 1 79 ? 1.128 -2.686 -14.374 1.00 98.06 79 ARG A O 1
ATOM 637 N N . GLN A 1 80 ? 1.331 -0.990 -12.914 1.00 96.9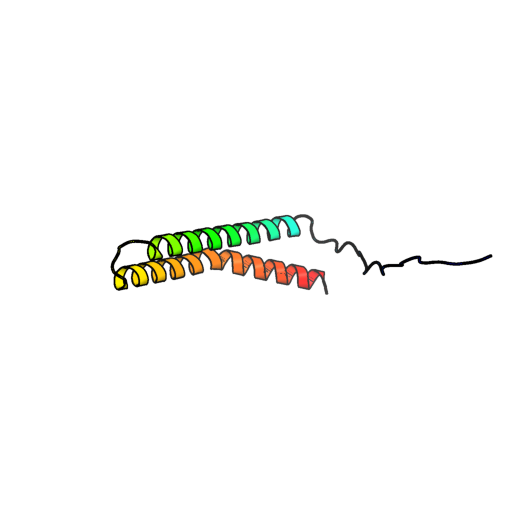4 80 GLN A N 1
ATOM 638 C CA . GLN A 1 80 ? 2.657 -0.576 -13.382 1.00 96.94 80 GLN A CA 1
ATOM 639 C C . GLN A 1 80 ? 3.717 -1.645 -13.095 1.00 96.94 80 GLN A C 1
ATOM 641 O O . GLN A 1 80 ? 4.529 -1.936 -13.970 1.00 96.94 80 GLN A O 1
ATOM 646 N N . LEU A 1 81 ? 3.674 -2.271 -11.916 1.00 96.50 81 LEU A N 1
ATOM 647 C CA . LEU A 1 81 ? 4.576 -3.359 -11.546 1.00 96.50 81 LEU A CA 1
ATOM 648 C C . LEU A 1 81 ? 4.439 -4.546 -12.508 1.00 96.50 81 LEU A C 1
ATOM 650 O O . LEU A 1 81 ? 5.440 -4.989 -13.062 1.00 96.50 81 LEU A O 1
ATOM 654 N N . ALA A 1 82 ? 3.208 -4.980 -12.795 1.00 96.38 82 ALA A N 1
ATOM 655 C CA . ALA A 1 82 ? 2.952 -6.053 -13.757 1.00 96.38 82 ALA A CA 1
ATOM 656 C C . ALA A 1 82 ? 3.508 -5.724 -15.158 1.00 96.38 82 ALA A C 1
ATOM 658 O O . ALA A 1 82 ? 4.126 -6.571 -15.799 1.00 96.38 82 ALA A O 1
ATOM 659 N N . ALA A 1 83 ? 3.357 -4.479 -15.624 1.00 94.81 83 ALA A N 1
ATOM 660 C CA . ALA A 1 83 ? 3.915 -4.049 -16.908 1.00 94.81 83 ALA A CA 1
ATOM 661 C C . ALA A 1 83 ? 5.457 -4.074 -16.927 1.00 94.81 83 ALA A C 1
ATOM 663 O O . ALA A 1 83 ? 6.065 -4.462 -17.928 1.00 94.81 83 ALA A O 1
ATOM 664 N N . VAL A 1 84 ? 6.102 -3.688 -15.820 1.00 93.06 84 VAL A N 1
ATOM 665 C CA . VAL A 1 84 ? 7.563 -3.775 -15.665 1.00 93.06 84 VAL A CA 1
ATOM 666 C C . VAL A 1 84 ? 8.026 -5.235 -15.663 1.00 93.06 84 VAL A C 1
ATOM 668 O O . VAL A 1 84 ? 9.001 -5.562 -16.340 1.00 93.06 84 VAL A O 1
ATOM 671 N N . GLU A 1 85 ? 7.314 -6.125 -14.974 1.00 91.44 85 GLU A N 1
ATOM 672 C CA . GLU A 1 85 ? 7.609 -7.562 -14.946 1.00 91.44 85 GLU A CA 1
ATOM 673 C C . GLU A 1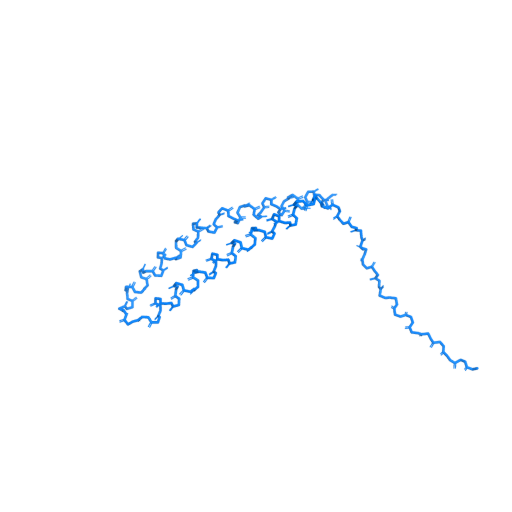 85 ? 7.476 -8.224 -16.323 1.00 91.44 85 GLU A C 1
ATOM 675 O O . GLU A 1 85 ? 8.315 -9.050 -16.687 1.00 91.44 85 GLU A O 1
ATOM 680 N N . GLU A 1 86 ? 6.458 -7.864 -17.110 1.00 92.56 86 GLU A N 1
ATOM 681 C CA . GLU A 1 86 ? 6.323 -8.329 -18.498 1.00 92.56 86 GLU A CA 1
ATOM 682 C C . GLU A 1 86 ? 7.491 -7.844 -19.364 1.00 92.56 86 GLU A C 1
ATOM 684 O O . GLU A 1 86 ? 8.076 -8.619 -20.118 1.00 92.56 86 GLU A O 1
ATOM 689 N N . ARG A 1 87 ? 7.915 -6.582 -19.211 1.00 90.31 87 ARG A N 1
ATOM 690 C CA . ARG A 1 87 ? 9.076 -6.050 -19.940 1.00 90.31 87 ARG A CA 1
ATOM 691 C C . ARG A 1 87 ? 10.370 -6.774 -19.566 1.00 90.31 87 ARG A C 1
ATOM 693 O O . ARG A 1 87 ? 11.175 -7.067 -20.445 1.00 90.31 87 ARG A O 1
ATOM 700 N N . ILE A 1 88 ? 10.571 -7.084 -18.284 1.00 88.19 88 ILE A N 1
ATOM 701 C CA . ILE A 1 88 ? 11.711 -7.888 -17.820 1.00 88.19 88 ILE A CA 1
ATOM 702 C C . ILE A 1 88 ? 11.669 -9.282 -18.449 1.00 88.19 88 ILE A C 1
ATOM 704 O O . ILE A 1 88 ? 12.698 -9.749 -18.931 1.00 88.19 88 ILE A O 1
ATOM 708 N N . ARG A 1 89 ? 10.497 -9.932 -18.473 1.00 88.56 89 ARG A N 1
ATOM 709 C CA . ARG A 1 89 ? 10.308 -11.253 -19.093 1.00 88.56 89 ARG A CA 1
ATOM 710 C C . ARG A 1 89 ? 10.548 -11.236 -20.602 1.00 88.56 89 ARG A C 1
ATOM 712 O O . ARG A 1 89 ? 11.172 -12.155 -21.113 1.00 88.56 89 ARG A O 1
ATOM 719 N N . ALA A 1 90 ? 10.136 -10.183 -21.301 1.00 88.44 90 ALA A N 1
ATOM 720 C CA . ALA A 1 90 ? 10.392 -10.031 -22.732 1.00 88.44 90 ALA A CA 1
ATOM 721 C C . ALA A 1 90 ? 11.883 -9.830 -23.055 1.00 88.44 90 ALA A C 1
ATOM 723 O O . ALA A 1 90 ? 12.361 -10.336 -24.059 1.00 88.44 90 ALA A O 1
ATOM 724 N N . LEU A 1 91 ? 12.630 -9.119 -22.202 1.00 85.19 91 LEU A N 1
ATOM 725 C CA . LEU A 1 91 ? 14.087 -8.943 -22.344 1.00 85.19 91 LEU A CA 1
ATOM 726 C C . LEU A 1 91 ? 14.893 -10.183 -21.919 1.00 85.19 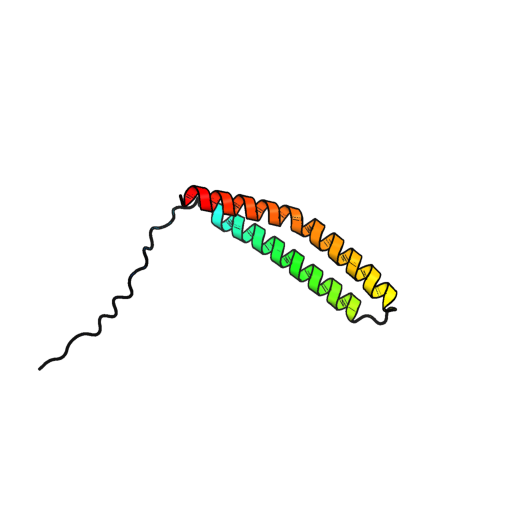91 LEU A C 1
ATOM 728 O O . LEU A 1 91 ? 16.098 -10.261 -22.145 1.00 85.19 91 LEU A O 1
ATOM 732 N N . ALA A 1 92 ? 14.242 -11.096 -21.207 1.00 78.12 92 ALA A N 1
ATOM 733 C CA . ALA A 1 92 ? 14.809 -12.312 -20.652 1.00 78.12 92 ALA A CA 1
ATOM 734 C C . ALA A 1 92 ? 14.713 -13.528 -21.579 1.00 78.12 92 ALA A C 1
ATOM 736 O O . ALA A 1 92 ? 15.418 -14.506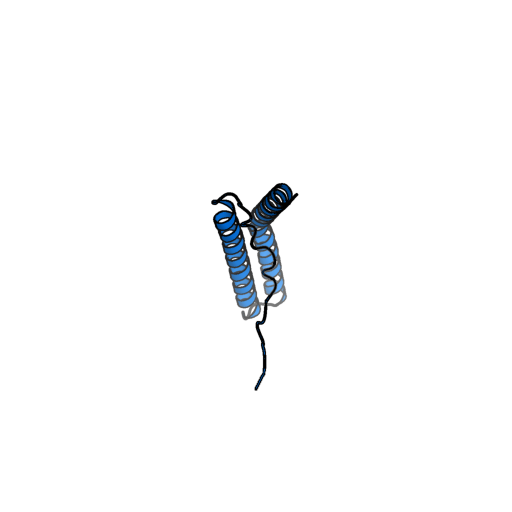 -21.316 1.00 78.12 92 ALA A O 1
ATOM 737 N N . ALA A 1 93 ? 13.795 -13.475 -22.544 1.00 65.69 93 ALA A N 1
ATOM 738 C CA . ALA A 1 93 ? 13.490 -14.516 -23.518 1.00 65.69 93 ALA A CA 1
ATOM 739 C C . ALA A 1 93 ? 14.393 -14.394 -24.750 1.00 65.69 93 ALA A C 1
ATOM 741 O O . ALA A 1 93 ? 14.736 -15.460 -25.306 1.00 65.69 93 ALA A O 1
#

Secondary structure (DSSP, 8-state):
---------------------TTHHHHHHHHHHHHHHHHHHHHHHHHHHHHSSS-HHHHHHHHHHHHHHHHHHHHHHHHHHHHHHHHHHHHH-

pLDDT: mean 85.17, std 20.1, range [37.16, 98.69]

Mean predicted aligned error: 10.4 Å

Foldseek 3Di:
DDDDDDPPPPPPPDPPVLPDPPVLVVQLVVLVVQLVVLVVVLVVVLVVLVPDPDDPVVSVVVNVVSVVVSCVSNVVSVVVNVVSVVVVVVSVD

Radius of gyration: 23.48 Å; Cα contacts (8 Å, |Δi|>4): 28; chains: 1; bounding box: 75×38×46 Å